Protein AF-F0NXT8-F1 (afdb_monomer_lite)

Sequence (134 aa):
MDRMMRSAIDNLRNELLEIQDFVETTPSDDINEVVNRGNDLVAYLARTSKILADAKLMKDEKTNSTFIEEIKRISQLSPTIANKYIDSLCKDENYIVNWAERLNRTCTHQLDWCRSVLSKAKEEMRNLNLPNVK

Secondary structure (DSSP, 8-state):
--HHHHHHHHHHHHHHHHHHHHHHSPPPS-HHHHHHHHHHHHHHHHHHHHHHHHHHHHHHHHHHHHHHHTHHHHTTS-HHHHHHHHHHHTHHHHHHHHHHHHHHHHHHHHHHHHHHHHHHHHHHHHHHTS----

Structure (mmCIF, N/CA/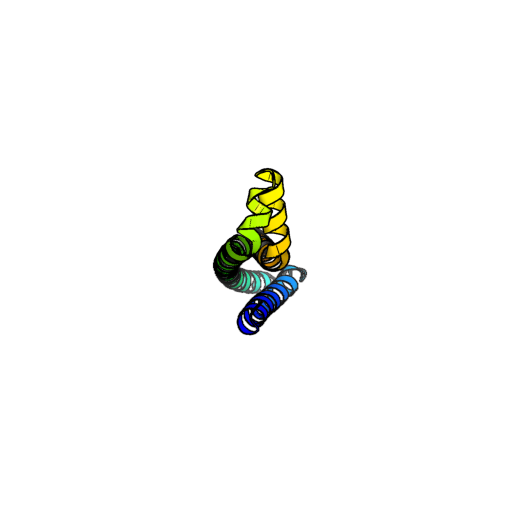C/O backbone):
data_AF-F0NXT8-F1
#
_entry.id   AF-F0NXT8-F1
#
loop_
_atom_site.group_PDB
_atom_site.id
_atom_site.type_symbol
_atom_site.label_atom_id
_atom_site.label_alt_id
_atom_site.label_comp_id
_atom_site.label_asym_id
_atom_site.label_entity_id
_atom_site.label_seq_id
_atom_site.pdbx_PDB_ins_code
_atom_site.Cartn_x
_atom_site.Cartn_y
_atom_site.Cartn_z
_atom_site.occupancy
_atom_site.B_iso_or_equiv
_atom_site.auth_seq_id
_atom_site.auth_comp_id
_atom_site.auth_asym_id
_atom_site.auth_atom_id
_atom_site.pdbx_PDB_model_num
ATOM 1 N N . MET A 1 1 ? -21.111 -2.194 10.968 1.00 54.94 1 MET A N 1
ATOM 2 C CA . MET A 1 1 ? -20.240 -1.655 9.900 1.00 54.94 1 MET A CA 1
ATOM 3 C C . MET A 1 1 ? -21.144 -1.322 8.734 1.00 54.94 1 MET A C 1
ATOM 5 O O . MET A 1 1 ? -21.777 -2.235 8.212 1.00 54.94 1 MET A O 1
ATOM 9 N N . ASP A 1 2 ? -21.297 -0.033 8.446 1.00 71.12 2 ASP A N 1
ATOM 10 C CA . ASP A 1 2 ? -22.206 0.473 7.419 1.00 71.12 2 ASP A CA 1
ATOM 11 C C . ASP A 1 2 ? -21.878 -0.120 6.033 1.00 71.12 2 ASP A C 1
ATOM 13 O O . ASP A 1 2 ? -20.715 -0.399 5.722 1.00 71.12 2 ASP A O 1
ATOM 17 N N . ARG A 1 3 ? -22.904 -0.353 5.208 1.00 69.56 3 ARG A N 1
ATOM 18 C CA . ARG A 1 3 ? -22.783 -0.995 3.885 1.00 69.56 3 ARG A CA 1
ATOM 19 C C . ARG A 1 3 ? -21.863 -0.194 2.957 1.00 69.56 3 ARG A C 1
ATOM 21 O O . ARG A 1 3 ? -21.156 -0.785 2.144 1.00 69.56 3 ARG A O 1
ATOM 28 N N . MET A 1 4 ? -21.841 1.128 3.122 1.00 69.12 4 MET A N 1
ATOM 29 C CA . MET A 1 4 ? -21.006 2.050 2.353 1.00 69.12 4 MET A CA 1
ATOM 30 C C . MET A 1 4 ? -19.509 1.893 2.673 1.00 69.12 4 MET A C 1
ATOM 32 O O . MET A 1 4 ? -18.689 1.825 1.762 1.00 69.12 4 MET A O 1
ATOM 36 N N . MET A 1 5 ? -19.155 1.734 3.953 1.00 67.69 5 MET A N 1
ATOM 37 C CA . MET A 1 5 ? -17.761 1.584 4.398 1.00 67.69 5 MET A CA 1
ATOM 38 C C . MET A 1 5 ? -17.141 0.256 3.944 1.00 67.69 5 MET A C 1
ATOM 40 O O . MET A 1 5 ? -15.992 0.228 3.508 1.00 67.69 5 MET A O 1
ATOM 44 N N . ARG A 1 6 ? -17.917 -0.840 3.973 1.00 76.06 6 ARG A N 1
ATOM 45 C CA . ARG A 1 6 ? -17.472 -2.138 3.427 1.00 76.06 6 ARG A CA 1
ATOM 46 C C . ARG A 1 6 ? -17.142 -2.037 1.941 1.00 76.06 6 ARG A C 1
ATOM 48 O O . ARG A 1 6 ? -16.074 -2.468 1.529 1.00 76.06 6 ARG A O 1
ATOM 55 N N . SER A 1 7 ? -18.012 -1.383 1.170 1.00 83.94 7 SER A N 1
ATOM 56 C CA . SER A 1 7 ? -17.787 -1.182 -0.263 1.00 83.94 7 SER A CA 1
ATOM 57 C C . SER A 1 7 ? -16.514 -0.381 -0.555 1.00 83.94 7 SER A C 1
ATOM 59 O O . SER A 1 7 ? -15.853 -0.654 -1.551 1.00 83.94 7 SER A O 1
ATOM 61 N N . ALA A 1 8 ? -16.157 0.593 0.288 1.00 89.44 8 ALA A N 1
ATOM 62 C CA . ALA A 1 8 ? -14.936 1.376 0.112 1.00 89.44 8 ALA A CA 1
ATOM 63 C C . ALA A 1 8 ? -13.667 0.545 0.371 1.00 89.44 8 ALA A C 1
ATOM 65 O O . ALA A 1 8 ? -12.737 0.598 -0.431 1.00 89.44 8 ALA A O 1
ATOM 66 N N . ILE A 1 9 ? -13.644 -0.260 1.442 1.00 91.00 9 ILE A N 1
ATOM 67 C CA . ILE A 1 9 ? -12.522 -1.171 1.739 1.00 91.00 9 ILE A CA 1
ATOM 68 C C . ILE A 1 9 ? -12.327 -2.174 0.601 1.00 91.00 9 ILE A C 1
ATOM 70 O O . ILE A 1 9 ? -11.196 -2.393 0.168 1.00 91.00 9 ILE A O 1
ATOM 74 N N . ASP A 1 10 ? -13.417 -2.752 0.097 1.00 93.62 10 ASP A N 1
ATOM 75 C CA . ASP A 1 10 ? -13.363 -3.730 -0.989 1.00 93.62 10 ASP A CA 1
ATOM 76 C C . ASP A 1 10 ? -12.824 -3.108 -2.289 1.00 93.62 10 ASP A C 1
ATOM 78 O O . ASP A 1 10 ? -12.020 -3.731 -2.981 1.00 93.62 10 ASP A O 1
ATOM 82 N N . ASN A 1 11 ? -13.176 -1.853 -2.588 1.00 95.00 11 ASN A N 1
ATOM 83 C CA . ASN A 1 11 ? -12.617 -1.135 -3.736 1.00 95.00 11 ASN A CA 1
ATOM 84 C C . ASN A 1 11 ? -11.102 -0.933 -3.600 1.00 95.00 11 ASN A C 1
ATOM 86 O O . ASN A 1 11 ? -10.359 -1.290 -4.510 1.00 95.00 11 ASN A O 1
ATOM 90 N N . LEU A 1 12 ? -10.631 -0.435 -2.448 1.00 97.06 12 LEU A N 1
ATOM 91 C CA . LEU A 1 12 ? -9.191 -0.268 -2.206 1.00 97.06 12 LEU A CA 1
ATOM 92 C C . LEU A 1 12 ? -8.450 -1.605 -2.287 1.00 97.06 12 LEU A C 1
ATOM 94 O O . LEU A 1 12 ? -7.336 -1.671 -2.799 1.00 97.06 12 LEU A O 1
ATOM 98 N N . ARG A 1 13 ? -9.075 -2.681 -1.801 1.00 97.19 13 ARG A N 1
ATOM 99 C CA . ARG A 1 13 ? -8.524 -4.032 -1.878 1.00 97.19 13 ARG A CA 1
ATOM 100 C C . ARG A 1 13 ? -8.344 -4.498 -3.321 1.00 97.19 13 ARG A C 1
ATOM 102 O O . ARG A 1 13 ? -7.299 -5.062 -3.627 1.00 97.19 13 ARG A O 1
ATOM 109 N N . ASN A 1 14 ? -9.336 -4.282 -4.180 1.00 97.56 14 ASN A N 1
ATOM 110 C CA . ASN A 1 14 ? -9.263 -4.682 -5.586 1.00 97.56 14 ASN A CA 1
ATOM 111 C C . ASN A 1 14 ? -8.148 -3.935 -6.319 1.00 97.56 14 ASN A C 1
ATOM 113 O O . ASN A 1 14 ? -7.362 -4.550 -7.027 1.00 97.56 14 ASN A O 1
ATOM 117 N N . GLU A 1 15 ? -8.003 -2.636 -6.068 1.00 97.88 15 GLU A N 1
ATOM 118 C CA . GLU A 1 15 ? -6.904 -1.869 -6.657 1.00 97.88 15 GLU A CA 1
ATOM 119 C C . GLU A 1 15 ? -5.531 -2.328 -6.148 1.00 97.88 15 GLU A C 1
ATOM 121 O O . GLU A 1 15 ? -4.579 -2.416 -6.916 1.00 97.88 15 GLU A O 1
ATOM 126 N N . LEU A 1 16 ? -5.405 -2.661 -4.858 1.00 98.56 16 LEU A N 1
ATOM 127 C CA . LEU A 1 16 ? -4.160 -3.227 -4.328 1.00 98.56 16 LEU A CA 1
ATOM 128 C C . LEU A 1 16 ? -3.849 -4.605 -4.926 1.00 98.56 16 LEU A C 1
ATOM 130 O O . LEU A 1 16 ? -2.675 -4.898 -5.133 1.00 98.56 16 LEU A O 1
ATOM 134 N N . LEU A 1 17 ? -4.863 -5.425 -5.227 1.00 98.50 17 LEU A N 1
ATOM 135 C CA . LEU A 1 17 ? -4.688 -6.699 -5.934 1.00 98.50 17 LEU A CA 1
ATOM 136 C C . LEU A 1 17 ? -4.134 -6.488 -7.344 1.00 98.50 17 LEU A C 1
ATOM 138 O O . LEU A 1 17 ? -3.142 -7.113 -7.693 1.00 98.50 17 LEU A O 1
ATOM 142 N N . GLU A 1 18 ? -4.698 -5.558 -8.115 1.00 98.31 18 GLU A N 1
ATOM 143 C CA . GLU A 1 18 ? -4.199 -5.247 -9.464 1.00 98.31 18 GLU A CA 1
ATOM 144 C C . GLU A 1 18 ? -2.720 -4.826 -9.441 1.00 98.31 18 GLU A C 1
ATOM 146 O O . GLU A 1 18 ? -1.914 -5.263 -10.264 1.00 98.31 18 GLU A O 1
ATOM 151 N N . ILE A 1 19 ? -2.339 -4.007 -8.456 1.00 98.56 19 ILE A N 1
ATOM 152 C CA . ILE A 1 19 ? -0.949 -3.571 -8.280 1.00 98.56 19 ILE A CA 1
ATOM 153 C C . ILE A 1 19 ? -0.065 -4.740 -7.832 1.00 98.56 19 ILE A C 1
ATOM 155 O O . ILE A 1 19 ? 1.065 -4.855 -8.306 1.00 98.56 19 ILE A O 1
ATOM 159 N N . GLN A 1 20 ? -0.559 -5.600 -6.935 1.00 98.62 20 GLN A N 1
ATOM 160 C CA . GLN A 1 20 ? 0.139 -6.806 -6.484 1.00 98.62 20 GLN A CA 1
ATOM 161 C C . GLN A 1 20 ? 0.481 -7.711 -7.671 1.00 98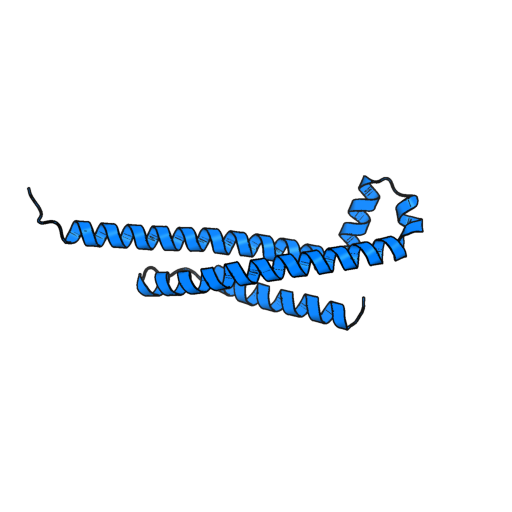.62 20 GLN A C 1
ATOM 163 O O . GLN A 1 20 ? 1.648 -8.056 -7.850 1.00 98.62 20 GLN A O 1
ATOM 168 N N . ASP A 1 21 ? -0.507 -8.017 -8.509 1.00 98.44 21 ASP A N 1
ATOM 169 C CA . ASP A 1 21 ? -0.343 -8.885 -9.675 1.00 98.44 21 ASP A CA 1
ATOM 170 C C . ASP A 1 21 ? 0.711 -8.318 -10.647 1.00 98.44 21 ASP A C 1
ATOM 172 O O . ASP A 1 21 ? 1.586 -9.033 -11.150 1.00 98.44 21 ASP A O 1
ATOM 176 N N . PHE A 1 22 ? 0.706 -6.997 -10.855 1.00 98.19 22 PHE A N 1
ATOM 177 C CA . PHE A 1 22 ? 1.713 -6.322 -11.673 1.00 98.19 22 PHE A CA 1
ATOM 178 C C . PHE A 1 22 ? 3.134 -6.412 -11.083 1.00 98.19 22 PHE A C 1
ATOM 180 O O . PHE A 1 22 ? 4.101 -6.692 -11.809 1.00 98.19 22 PHE A O 1
ATOM 187 N N . VAL A 1 23 ? 3.302 -6.162 -9.777 1.00 97.69 23 VAL A N 1
ATOM 188 C CA . VAL A 1 23 ? 4.637 -6.182 -9.151 1.00 97.69 23 VAL A CA 1
ATOM 189 C C . VAL A 1 23 ? 5.188 -7.598 -8.9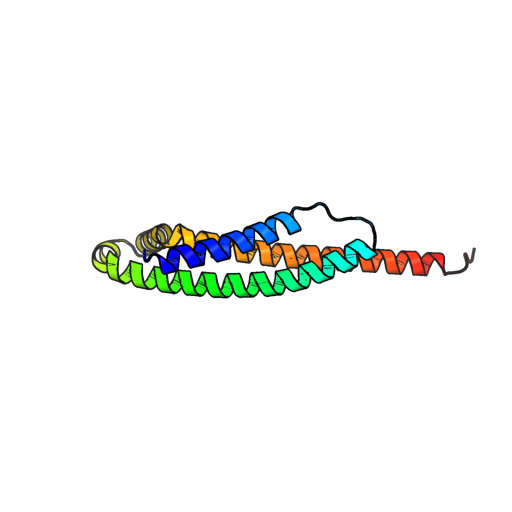82 1.00 97.69 23 VAL A C 1
ATOM 191 O O . VAL A 1 23 ? 6.407 -7.748 -8.904 1.00 97.69 23 VAL A O 1
ATOM 194 N N . GLU A 1 24 ? 4.330 -8.620 -8.960 1.00 97.50 24 GLU A N 1
ATOM 195 C CA . GLU A 1 24 ? 4.720 -10.038 -8.935 1.00 97.50 24 GLU A CA 1
ATOM 196 C C . GLU A 1 24 ? 5.060 -10.604 -10.318 1.00 97.50 24 GLU A C 1
ATOM 198 O O . GLU A 1 24 ? 5.692 -11.658 -10.423 1.00 97.50 24 GLU A O 1
ATOM 203 N N . THR A 1 25 ? 4.709 -9.892 -11.390 1.00 96.19 25 THR A N 1
ATOM 204 C CA . THR A 1 25 ? 5.119 -10.272 -12.743 1.00 96.19 25 THR A CA 1
ATOM 205 C C . THR A 1 25 ? 6.641 -10.173 -12.886 1.00 96.19 25 THR A C 1
ATOM 207 O O . THR A 1 25 ? 7.254 -9.169 -12.513 1.00 96.19 25 THR A O 1
ATOM 210 N N . THR A 1 26 ? 7.258 -11.219 -13.450 1.00 94.44 26 THR A N 1
ATOM 211 C CA . THR A 1 26 ? 8.711 -11.264 -13.676 1.00 94.44 26 THR A CA 1
ATOM 212 C C . THR A 1 26 ? 9.125 -10.160 -14.658 1.00 94.44 26 THR A C 1
ATOM 214 O O . THR A 1 26 ? 8.564 -10.103 -15.753 1.00 94.44 26 THR A O 1
ATOM 217 N N . PRO A 1 27 ? 10.081 -9.282 -14.304 1.00 89.12 27 PRO A N 1
ATOM 218 C CA . PRO A 1 27 ? 10.530 -8.222 -15.200 1.00 89.12 27 PRO A CA 1
ATOM 219 C C . PRO A 1 27 ? 11.259 -8.757 -16.439 1.00 89.12 27 PRO A C 1
ATOM 221 O O . PRO A 1 27 ? 12.020 -9.719 -16.348 1.00 89.12 27 PRO A O 1
ATOM 224 N N . SER A 1 28 ? 11.058 -8.082 -17.569 1.00 89.69 28 SER A N 1
ATOM 225 C CA . SER A 1 28 ? 11.765 -8.329 -18.828 1.00 89.69 28 SER A CA 1
ATOM 226 C C . SER A 1 28 ? 13.201 -7.797 -18.808 1.00 89.69 28 SER A C 1
ATOM 228 O O . SER A 1 28 ? 13.532 -6.904 -18.022 1.00 89.69 28 SER A O 1
ATOM 230 N N . ASP A 1 29 ? 14.045 -8.337 -19.685 1.00 83.31 29 ASP A N 1
ATOM 231 C CA . ASP A 1 29 ? 15.395 -7.852 -19.972 1.00 83.31 29 ASP A CA 1
ATOM 232 C C . ASP A 1 29 ? 15.460 -6.910 -21.192 1.00 83.31 29 ASP A C 1
ATOM 234 O O . ASP A 1 29 ? 16.498 -6.280 -21.417 1.00 83.31 29 ASP A O 1
ATOM 238 N N . ASP A 1 30 ? 14.357 -6.734 -21.933 1.00 94.12 30 ASP A N 1
ATOM 239 C CA . ASP A 1 30 ? 14.256 -5.726 -22.992 1.00 94.12 30 ASP A CA 1
ATOM 240 C C . ASP A 1 30 ? 14.191 -4.307 -22.404 1.00 94.12 30 ASP A C 1
ATOM 242 O O . ASP A 1 30 ? 13.348 -3.974 -21.567 1.00 94.12 30 ASP A O 1
ATOM 246 N N . ILE A 1 31 ? 15.077 -3.429 -22.878 1.00 94.81 31 ILE A N 1
ATOM 247 C CA . ILE A 1 31 ? 15.218 -2.058 -22.369 1.00 94.81 31 ILE A CA 1
ATOM 248 C C . ILE A 1 31 ? 13.925 -1.246 -22.534 1.00 94.81 31 ILE A C 1
ATOM 250 O O . ILE A 1 31 ? 13.590 -0.459 -21.648 1.00 94.81 31 ILE A O 1
ATOM 254 N N . ASN A 1 32 ? 13.192 -1.408 -23.639 1.00 94.94 32 ASN A N 1
ATOM 255 C CA . ASN A 1 32 ? 11.951 -0.667 -23.867 1.00 94.94 32 ASN A CA 1
ATOM 256 C C . ASN A 1 32 ? 10.854 -1.141 -22.910 1.00 94.94 32 ASN A C 1
ATOM 258 O O . ASN A 1 32 ? 10.109 -0.322 -22.370 1.00 94.94 32 ASN A O 1
ATOM 262 N N . GLU A 1 33 ? 10.787 -2.445 -22.645 1.00 95.88 33 GLU A N 1
ATOM 263 C CA . GLU A 1 33 ? 9.863 -3.002 -21.655 1.00 95.88 33 GLU A CA 1
ATOM 264 C C . GLU A 1 33 ? 10.212 -2.546 -20.232 1.00 95.88 33 GLU A C 1
ATOM 266 O O . GLU A 1 33 ? 9.312 -2.220 -19.457 1.00 95.88 33 GLU A O 1
ATOM 271 N N . VAL A 1 34 ? 11.501 -2.408 -19.901 1.00 97.12 34 VAL A N 1
ATOM 272 C CA . VAL A 1 34 ? 11.954 -1.829 -18.623 1.00 97.12 34 VAL A CA 1
ATOM 273 C C . VAL A 1 34 ? 11.549 -0.356 -18.493 1.00 97.12 34 VAL A C 1
ATOM 275 O O . VAL A 1 34 ? 11.130 0.067 -17.412 1.00 97.12 34 VAL A O 1
ATOM 278 N N . VAL A 1 35 ? 11.626 0.435 -19.571 1.00 97.19 35 VAL A N 1
ATOM 279 C CA . VAL A 1 35 ? 11.136 1.828 -19.572 1.00 97.19 35 VAL A CA 1
ATOM 280 C C . VAL A 1 35 ? 9.630 1.872 -19.317 1.00 97.19 35 VAL A C 1
ATOM 282 O O . VAL A 1 35 ? 9.186 2.622 -18.446 1.00 97.19 35 VAL A O 1
ATOM 285 N N . ASN A 1 36 ? 8.851 1.054 -20.029 1.00 97.25 36 ASN A N 1
ATOM 286 C CA . ASN A 1 36 ? 7.398 0.992 -19.854 1.00 97.25 36 ASN A CA 1
ATOM 287 C C . ASN A 1 36 ? 7.029 0.577 -18.427 1.00 97.25 36 ASN A C 1
ATOM 289 O O . ASN A 1 36 ? 6.277 1.285 -17.760 1.00 97.25 36 ASN A O 1
ATOM 293 N N . ARG A 1 37 ? 7.667 -0.480 -17.906 1.00 97.69 37 ARG A N 1
ATOM 294 C CA . ARG A 1 37 ? 7.494 -0.915 -16.517 1.00 97.69 37 ARG A CA 1
ATOM 295 C C . ARG A 1 37 ? 7.826 0.203 -15.528 1.00 97.69 37 ARG A C 1
ATOM 297 O O . ARG A 1 37 ? 7.114 0.380 -14.545 1.00 97.69 37 ARG A O 1
ATOM 304 N N . GLY A 1 38 ? 8.889 0.969 -15.777 1.00 97.75 38 GLY A N 1
ATOM 305 C CA . GLY A 1 38 ? 9.251 2.132 -14.968 1.00 97.75 38 GLY A CA 1
ATOM 306 C C . GLY A 1 38 ? 8.156 3.203 -14.935 1.00 97.75 38 GLY A C 1
ATOM 307 O O . GLY A 1 38 ? 7.866 3.740 -13.866 1.00 97.75 38 GLY A O 1
ATOM 308 N N . ASN A 1 39 ? 7.514 3.485 -16.072 1.00 97.94 39 ASN A N 1
ATOM 309 C CA . ASN A 1 39 ? 6.402 4.438 -16.153 1.00 97.94 39 ASN A CA 1
ATOM 310 C C . ASN A 1 39 ? 5.183 3.957 -15.352 1.00 97.94 39 ASN A C 1
ATOM 312 O O . ASN A 1 39 ? 4.619 4.729 -14.571 1.00 97.94 39 ASN A O 1
ATOM 316 N N . ASP A 1 40 ? 4.831 2.677 -15.480 1.00 98.25 40 ASP A N 1
ATOM 317 C CA . ASP A 1 40 ? 3.731 2.068 -14.725 1.00 98.25 40 ASP A CA 1
ATOM 318 C C . ASP A 1 40 ? 4.014 2.092 -13.216 1.00 98.25 40 ASP A C 1
ATOM 320 O O . ASP A 1 40 ? 3.166 2.491 -12.417 1.00 98.25 40 ASP A O 1
ATOM 324 N N . LEU A 1 41 ? 5.247 1.767 -12.807 1.00 98.50 41 LEU A N 1
ATOM 325 C CA . LEU A 1 41 ? 5.682 1.828 -11.409 1.00 98.50 41 LEU A CA 1
ATOM 326 C C . LEU A 1 41 ? 5.573 3.239 -10.818 1.00 98.50 41 LEU A C 1
ATOM 328 O O . LEU A 1 41 ? 5.212 3.375 -9.651 1.00 98.50 41 LEU A O 1
ATOM 332 N N . VAL A 1 42 ? 5.850 4.294 -11.593 1.00 98.25 42 VAL A N 1
ATOM 333 C CA . VAL A 1 42 ? 5.661 5.685 -11.140 1.00 98.25 42 VAL A CA 1
ATOM 334 C C . VAL A 1 42 ? 4.179 5.982 -10.893 1.00 98.25 42 VAL A C 1
ATOM 336 O O . VAL A 1 42 ?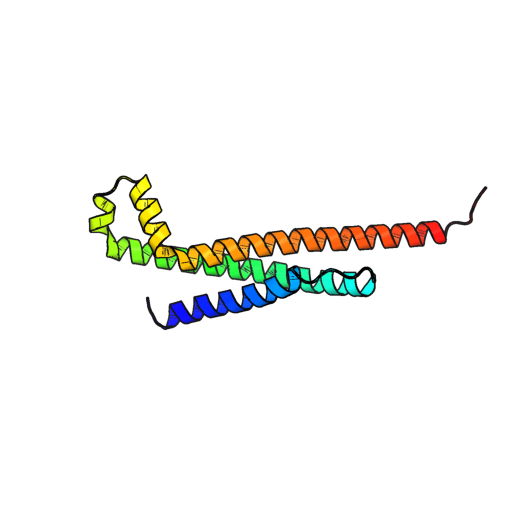 3.839 6.577 -9.865 1.00 98.25 42 VAL A O 1
ATOM 339 N N . ALA A 1 43 ? 3.292 5.539 -11.787 1.00 98.38 43 ALA A N 1
ATOM 340 C CA . ALA A 1 43 ? 1.850 5.694 -11.608 1.00 98.38 43 ALA A CA 1
ATOM 341 C C . ALA A 1 43 ? 1.350 4.920 -10.375 1.00 98.38 43 ALA A C 1
ATOM 343 O O . ALA A 1 43 ? 0.642 5.478 -9.530 1.00 98.38 43 ALA A O 1
ATOM 344 N N . TYR A 1 44 ? 1.781 3.668 -10.207 1.00 98.56 44 TYR A N 1
ATOM 345 C CA . TYR A 1 44 ? 1.423 2.853 -9.048 1.00 98.56 44 TYR A CA 1
ATOM 346 C C . TYR A 1 44 ? 2.016 3.371 -7.739 1.00 98.56 44 TYR A C 1
ATOM 348 O O . TYR A 1 44 ? 1.363 3.285 -6.698 1.00 98.56 44 TYR A O 1
ATOM 356 N N . LEU A 1 45 ? 3.195 3.991 -7.756 1.00 98.31 45 LEU A N 1
ATOM 357 C CA . LEU A 1 45 ? 3.757 4.641 -6.574 1.00 98.31 45 LEU A CA 1
ATOM 358 C C . LEU A 1 45 ? 2.866 5.797 -6.098 1.00 98.31 45 LEU A C 1
ATOM 360 O O . LEU A 1 45 ? 2.551 5.903 -4.908 1.00 98.31 45 LEU A O 1
ATOM 364 N N . ALA A 1 46 ? 2.397 6.636 -7.025 1.00 98.31 46 ALA A N 1
ATOM 365 C CA . ALA A 1 46 ? 1.444 7.694 -6.706 1.00 98.31 46 ALA A CA 1
ATOM 366 C C . ALA A 1 46 ? 0.110 7.112 -6.208 1.00 98.31 46 ALA A C 1
ATOM 368 O O . ALA A 1 46 ? -0.436 7.576 -5.201 1.00 98.31 46 ALA A O 1
ATOM 369 N N . ARG A 1 47 ? -0.393 6.055 -6.861 1.00 98.19 47 ARG A N 1
ATOM 370 C CA . ARG A 1 47 ? -1.673 5.440 -6.493 1.00 98.19 47 ARG A CA 1
ATOM 371 C C . ARG A 1 47 ? -1.637 4.784 -5.116 1.00 98.19 47 ARG A C 1
ATOM 373 O O . ARG A 1 47 ? -2.493 5.084 -4.288 1.00 98.19 47 ARG A O 1
ATOM 380 N N . THR A 1 48 ? -0.625 3.967 -4.833 1.00 98.44 48 THR A N 1
ATOM 381 C CA . THR A 1 48 ? -0.434 3.328 -3.518 1.00 98.44 48 THR A CA 1
ATOM 382 C C . THR A 1 48 ? -0.264 4.354 -2.399 1.00 98.44 48 THR A C 1
ATOM 384 O O . THR A 1 48 ? -0.767 4.137 -1.300 1.00 98.44 48 THR A O 1
ATOM 387 N N . SER A 1 49 ? 0.359 5.507 -2.677 1.00 98.38 49 SER A N 1
ATOM 388 C CA . SER A 1 49 ? 0.467 6.609 -1.708 1.00 98.38 49 SER A CA 1
ATOM 389 C C . SER A 1 49 ? -0.904 7.189 -1.342 1.00 98.38 49 SER A C 1
ATOM 391 O O . SER A 1 49 ? -1.179 7.429 -0.166 1.00 98.38 49 SER A O 1
ATOM 393 N N . LYS A 1 50 ? -1.791 7.376 -2.332 1.00 98.25 50 LYS A N 1
ATOM 394 C CA . LYS A 1 50 ? -3.171 7.813 -2.079 1.00 98.25 50 LYS A CA 1
ATOM 395 C C . LYS A 1 50 ? -3.974 6.746 -1.336 1.00 98.25 50 LYS A C 1
ATOM 397 O O . LYS A 1 50 ? -4.598 7.072 -0.333 1.00 98.25 50 LYS A O 1
ATOM 402 N N . ILE A 1 51 ? -3.908 5.485 -1.768 1.00 98.19 51 ILE A N 1
ATOM 403 C CA . ILE A 1 51 ? -4.598 4.380 -1.081 1.00 98.19 51 ILE A CA 1
ATOM 404 C C . ILE A 1 51 ? -4.155 4.301 0.386 1.00 98.19 51 ILE A C 1
ATOM 406 O O . ILE A 1 51 ? -4.994 4.160 1.269 1.00 98.19 51 ILE A O 1
ATOM 410 N N . LEU A 1 52 ? -2.857 4.452 0.669 1.00 98.44 52 LEU A N 1
ATOM 411 C CA . LEU A 1 52 ? -2.340 4.458 2.037 1.00 98.44 52 LEU A CA 1
ATOM 412 C C . LEU A 1 52 ? -2.913 5.613 2.872 1.00 98.44 52 LEU A C 1
ATOM 414 O O . LEU A 1 52 ? -3.239 5.411 4.041 1.00 98.44 52 LEU A O 1
ATOM 418 N N . ALA A 1 53 ? -3.032 6.812 2.297 1.00 98.31 53 ALA A N 1
ATOM 419 C CA . ALA A 1 53 ? -3.636 7.954 2.979 1.00 98.31 53 ALA A CA 1
ATOM 420 C C . ALA A 1 53 ? -5.122 7.706 3.293 1.00 98.31 53 ALA A C 1
ATOM 422 O O . ALA A 1 53 ? -5.554 7.940 4.420 1.00 98.31 53 ALA A O 1
ATOM 423 N N . ASP A 1 54 ? -5.872 7.163 2.333 1.00 97.31 54 ASP A N 1
ATOM 424 C CA . ASP A 1 54 ? -7.292 6.843 2.510 1.00 97.31 54 ASP A CA 1
ATOM 425 C C . ASP A 1 54 ? -7.507 5.749 3.544 1.00 97.31 54 ASP A C 1
ATOM 427 O O . ASP A 1 54 ? -8.329 5.891 4.444 1.00 97.31 54 ASP A O 1
ATOM 431 N N . ALA A 1 55 ? -6.726 4.674 3.462 1.00 97.00 55 ALA A N 1
ATOM 432 C CA . ALA A 1 55 ? -6.815 3.562 4.394 1.00 97.00 55 ALA A CA 1
ATOM 433 C C . ALA A 1 55 ? -6.501 4.004 5.831 1.00 97.00 55 ALA A C 1
ATOM 435 O O . ALA A 1 55 ? -7.140 3.532 6.770 1.00 97.00 55 ALA A O 1
ATOM 436 N N . LYS A 1 56 ? -5.555 4.938 6.013 1.00 97.44 56 LYS A N 1
ATOM 437 C CA . LYS A 1 56 ? -5.269 5.538 7.324 1.00 97.44 56 LYS A CA 1
ATOM 438 C C . LYS A 1 56 ? -6.454 6.349 7.840 1.00 97.44 56 LYS A C 1
ATOM 440 O O . LYS A 1 56 ? -6.851 6.145 8.981 1.00 97.44 56 LYS A O 1
ATOM 445 N N . LEU A 1 57 ? -7.059 7.187 6.997 1.00 96.44 57 LEU A N 1
ATOM 446 C CA . LEU A 1 57 ? -8.250 7.947 7.375 1.00 96.44 57 LEU A CA 1
ATOM 447 C C . LEU A 1 57 ? -9.404 7.016 7.786 1.00 96.44 57 LEU A C 1
ATOM 449 O O . LEU A 1 57 ? -9.973 7.179 8.861 1.00 96.44 57 LEU A O 1
ATOM 453 N N . MET A 1 58 ? -9.688 5.989 6.982 1.00 94.88 58 MET A N 1
ATOM 454 C CA . MET A 1 58 ? -10.731 5.000 7.277 1.00 94.88 58 MET A CA 1
ATOM 455 C C . MET A 1 58 ? -10.448 4.229 8.572 1.00 94.88 58 MET A C 1
ATOM 457 O O . MET A 1 58 ? -11.360 3.977 9.362 1.00 94.88 58 MET A O 1
ATOM 461 N N . LYS A 1 59 ? -9.180 3.872 8.822 1.00 95.56 59 LYS A N 1
ATOM 462 C CA . LYS A 1 59 ? -8.757 3.250 10.081 1.00 95.56 59 LYS A CA 1
ATOM 463 C C . LYS A 1 59 ? -9.024 4.174 11.266 1.00 95.56 59 LYS A C 1
ATOM 465 O O . LYS A 1 59 ? -9.526 3.700 12.284 1.00 95.56 59 LYS A O 1
ATOM 470 N N . ASP A 1 60 ? -8.692 5.455 11.161 1.00 95.69 60 ASP A N 1
ATOM 471 C CA . ASP A 1 60 ? -8.870 6.419 12.249 1.00 95.69 60 ASP A CA 1
ATOM 472 C C . ASP A 1 60 ? -10.361 6.642 12.548 1.00 95.69 60 ASP A C 1
ATOM 474 O O . ASP A 1 60 ? -10.781 6.602 13.706 1.00 95.69 60 ASP A O 1
ATOM 478 N N . GLU A 1 61 ? -11.194 6.764 11.512 1.00 94.06 61 GLU A N 1
ATOM 479 C CA . GLU A 1 61 ? -12.655 6.823 11.641 1.00 94.06 61 GLU A CA 1
ATOM 480 C C . GLU A 1 61 ? -13.213 5.564 12.317 1.00 94.06 61 GLU A C 1
ATOM 482 O O . GLU A 1 61 ? -13.995 5.644 13.276 1.00 94.06 61 GLU A O 1
ATOM 487 N N . LYS A 1 62 ? -12.763 4.381 11.877 1.00 93.88 62 LYS A N 1
ATOM 488 C CA . LYS A 1 62 ? -13.169 3.109 12.477 1.00 93.88 62 LYS A CA 1
ATOM 489 C C . LYS A 1 62 ? -12.716 3.002 13.929 1.00 93.88 62 LYS A C 1
ATOM 491 O O . LYS A 1 62 ? -13.507 2.582 14.776 1.00 93.88 62 LYS A O 1
ATOM 496 N N . THR A 1 63 ? -11.492 3.414 14.229 1.00 94.19 63 THR A N 1
ATOM 497 C CA . THR A 1 63 ? -10.918 3.422 15.578 1.00 94.19 63 THR A CA 1
ATOM 498 C C . THR A 1 63 ? -11.742 4.304 16.505 1.00 94.19 63 THR A C 1
ATOM 500 O O . THR A 1 63 ? -12.149 3.850 17.571 1.00 94.19 63 THR A O 1
ATOM 503 N N . ASN A 1 64 ? -12.078 5.519 16.068 1.00 94.12 64 ASN A N 1
ATOM 504 C CA . ASN A 1 64 ? -12.895 6.451 16.839 1.00 94.12 64 ASN A CA 1
ATOM 505 C C . ASN A 1 64 ? -14.299 5.896 17.107 1.00 94.12 64 ASN A C 1
ATOM 507 O O . ASN A 1 64 ? -14.749 5.903 18.253 1.00 94.12 64 ASN A O 1
ATOM 511 N N . SER A 1 65 ? -14.973 5.361 16.081 1.00 93.56 65 SER A N 1
ATOM 512 C CA . SER A 1 65 ? -16.299 4.746 16.256 1.00 93.56 65 SER A CA 1
ATOM 513 C C . SER A 1 65 ? -16.257 3.578 17.247 1.00 93.56 65 SER A C 1
ATOM 515 O O . SER A 1 65 ? -17.059 3.509 18.174 1.00 93.56 65 SER A O 1
ATOM 517 N N . THR A 1 66 ? -15.249 2.715 17.113 1.00 93.06 66 THR A N 1
ATOM 518 C CA . THR A 1 66 ? -15.063 1.530 17.952 1.00 93.06 66 THR A CA 1
ATOM 519 C C . THR A 1 66 ? -14.731 1.909 19.393 1.00 93.06 66 THR A C 1
ATOM 521 O O . THR A 1 66 ? -15.230 1.292 20.329 1.00 93.06 66 THR A O 1
ATOM 524 N N . PHE A 1 67 ? -13.916 2.947 19.589 1.00 92.94 67 PHE A N 1
ATOM 525 C CA . PHE A 1 67 ? -13.598 3.462 20.914 1.00 92.94 67 PHE A CA 1
ATOM 526 C C . PHE A 1 67 ? -14.855 3.949 21.639 1.00 92.94 67 PHE A C 1
ATOM 528 O O . PHE A 1 67 ? -15.043 3.624 22.808 1.00 92.94 67 PHE A O 1
ATOM 535 N N . ILE A 1 68 ? -15.726 4.690 20.945 1.00 94.12 68 ILE A N 1
ATOM 536 C CA . ILE A 1 68 ? -16.992 5.185 21.504 1.00 94.12 68 ILE A CA 1
ATOM 537 C C . ILE A 1 68 ? -17.930 4.019 21.847 1.00 94.12 68 ILE A C 1
ATOM 539 O O . ILE A 1 68 ? -18.497 3.998 22.940 1.00 94.12 68 ILE A O 1
ATOM 543 N N . GLU A 1 69 ? -18.070 3.043 20.945 1.00 94.69 69 GLU A N 1
ATOM 544 C CA . GLU A 1 69 ? -18.923 1.860 21.136 1.00 94.69 69 GLU A CA 1
ATOM 545 C C . GLU A 1 69 ? -18.464 1.001 22.331 1.00 94.69 69 GLU A C 1
ATOM 547 O O . GLU A 1 69 ? -19.283 0.574 23.147 1.00 94.69 69 GLU A O 1
ATOM 552 N N . GLU A 1 70 ? -17.153 0.808 22.492 1.00 95.31 70 GLU A N 1
ATOM 553 C CA . GLU A 1 70 ? -16.572 -0.116 23.475 1.00 95.31 70 GLU A CA 1
ATOM 554 C C . GLU A 1 70 ? -15.997 0.577 24.726 1.00 95.31 70 GLU A C 1
ATOM 556 O O . GLU A 1 70 ? -15.323 -0.062 25.541 1.00 95.31 70 GLU A O 1
ATOM 561 N N . ILE A 1 71 ? -16.267 1.873 24.936 1.00 95.12 71 ILE A N 1
ATOM 562 C CA . ILE A 1 71 ? -15.586 2.697 25.954 1.00 95.12 71 ILE A CA 1
ATOM 563 C C . ILE A 1 71 ? -15.663 2.124 27.376 1.00 95.12 71 ILE A C 1
ATOM 565 O O . ILE A 1 71 ? -14.696 2.192 28.135 1.00 95.12 71 ILE A O 1
ATOM 569 N N . LYS A 1 72 ? -16.795 1.504 27.738 1.00 95.12 72 LYS A N 1
ATOM 570 C CA . LYS A 1 72 ? -16.994 0.869 29.053 1.00 95.12 72 LYS A CA 1
ATOM 571 C C . LYS A 1 72 ? -16.107 -0.355 29.254 1.00 95.12 72 LYS A C 1
ATOM 573 O O . LYS A 1 72 ? -15.696 -0.631 30.374 1.00 95.12 72 LYS A O 1
ATOM 578 N N . ARG A 1 73 ? -15.861 -1.114 28.186 1.00 93.75 73 ARG A N 1
ATOM 579 C CA . ARG A 1 73 ? -15.005 -2.298 28.219 1.00 93.75 73 ARG A CA 1
ATOM 580 C C . ARG A 1 73 ? -13.543 -1.883 28.196 1.00 93.75 73 ARG A C 1
ATOM 582 O O . ARG A 1 73 ? -12.758 -2.383 28.990 1.00 93.75 73 ARG A O 1
ATOM 589 N N . ILE A 1 74 ? -13.202 -0.928 27.333 1.00 93.81 74 ILE A N 1
ATOM 590 C CA . ILE A 1 74 ? -11.855 -0.366 27.204 1.00 93.81 74 ILE A CA 1
ATOM 591 C C . ILE A 1 74 ? -11.365 0.218 28.534 1.00 93.81 74 ILE A C 1
ATOM 593 O O . ILE A 1 74 ? -10.229 -0.044 28.919 1.00 93.81 74 ILE A O 1
ATOM 597 N N . SER A 1 75 ? -12.217 0.938 29.272 1.00 94.06 75 SER A N 1
ATOM 598 C CA . SER A 1 75 ? -11.842 1.559 30.552 1.00 94.06 75 SER A CA 1
ATOM 599 C C . SER A 1 75 ? -11.510 0.566 31.674 1.00 94.06 75 SER A C 1
ATOM 601 O O . SER A 1 75 ? -10.912 0.959 32.672 1.00 94.06 75 SER A O 1
ATOM 603 N N . GLN A 1 76 ? -11.868 -0.713 31.516 1.00 95.62 76 GLN A N 1
ATOM 604 C CA . GLN A 1 76 ? -11.552 -1.789 32.463 1.00 95.62 76 GLN A CA 1
ATOM 605 C C . GLN A 1 76 ? -10.265 -2.548 32.103 1.00 95.62 76 GLN A C 1
ATOM 607 O O . GLN A 1 76 ? -9.799 -3.379 32.882 1.00 95.62 76 GLN A O 1
ATOM 612 N N . LEU A 1 77 ? -9.700 -2.304 30.919 1.00 95.19 77 LEU A N 1
ATOM 613 C CA . LEU A 1 77 ? -8.502 -2.979 30.431 1.00 95.19 77 LEU A CA 1
ATOM 614 C C . LEU A 1 77 ? -7.249 -2.162 30.757 1.00 95.19 77 LEU A C 1
ATOM 616 O O . LEU A 1 77 ? -7.285 -0.938 30.862 1.00 95.19 77 LEU A O 1
ATOM 620 N N . SER A 1 78 ? -6.099 -2.835 30.857 1.00 96.88 78 SER A N 1
ATOM 621 C CA . SER A 1 78 ? -4.822 -2.118 30.867 1.00 96.88 78 SER A CA 1
ATOM 622 C C . SER A 1 78 ? -4.606 -1.417 29.516 1.00 96.88 78 SER A C 1
ATOM 624 O O . SER A 1 78 ? -5.042 -1.949 28.489 1.00 96.88 78 SER A O 1
ATOM 626 N N . PRO A 1 79 ? -3.887 -0.279 29.462 1.00 93.81 79 PRO A N 1
ATOM 627 C CA . PRO A 1 79 ? -3.686 0.468 28.216 1.00 93.81 79 PRO A CA 1
ATOM 628 C C . PRO A 1 79 ? -3.144 -0.389 27.061 1.00 93.81 79 PRO A C 1
ATOM 630 O O . PRO A 1 79 ? -3.589 -0.279 25.922 1.00 93.81 79 PRO A O 1
ATOM 633 N N . THR A 1 80 ? -2.225 -1.313 27.354 1.00 96.25 80 THR A N 1
ATOM 634 C CA . THR A 1 80 ? -1.665 -2.223 26.347 1.00 96.25 80 THR A CA 1
ATOM 635 C C . THR A 1 80 ? -2.700 -3.206 25.797 1.00 96.25 80 THR A C 1
ATOM 637 O O . THR A 1 80 ? -2.698 -3.482 24.598 1.00 96.25 80 THR A O 1
ATOM 640 N N . ILE A 1 81 ? -3.575 -3.752 26.649 1.00 96.50 81 ILE A N 1
ATOM 641 C CA . ILE A 1 81 ? -4.629 -4.680 26.213 1.00 96.50 81 ILE A CA 1
ATOM 642 C C . ILE A 1 81 ? -5.728 -3.912 25.473 1.00 96.50 81 ILE A C 1
ATOM 644 O O . ILE A 1 81 ? -6.205 -4.397 24.451 1.00 96.50 81 ILE A O 1
ATOM 648 N N . ALA A 1 82 ? -6.075 -2.707 25.930 1.00 94.69 82 ALA A N 1
ATOM 649 C CA . ALA A 1 82 ? -7.019 -1.820 25.259 1.00 94.69 82 ALA A CA 1
ATOM 650 C C . ALA A 1 82 ? -6.594 -1.511 23.815 1.00 94.69 82 ALA A C 1
ATOM 652 O O . ALA A 1 82 ? -7.384 -1.712 22.896 1.00 94.69 82 ALA A O 1
ATOM 653 N N . ASN A 1 83 ? -5.334 -1.118 23.594 1.00 91.81 83 ASN A N 1
ATOM 654 C CA . ASN A 1 83 ? -4.826 -0.844 22.245 1.00 91.81 83 ASN A CA 1
ATOM 655 C C . ASN A 1 83 ? -4.895 -2.085 21.345 1.00 91.81 83 ASN A C 1
ATOM 657 O O . ASN A 1 83 ? -5.439 -2.016 20.248 1.00 91.81 83 ASN A O 1
ATOM 661 N N . LYS A 1 84 ? -4.443 -3.249 21.836 1.00 95.31 84 LYS A N 1
ATOM 662 C CA . LYS A 1 84 ? -4.545 -4.514 21.085 1.00 95.31 84 LYS A CA 1
ATOM 663 C C . LYS A 1 84 ? -5.993 -4.893 20.771 1.00 95.31 84 LYS A C 1
ATOM 665 O O . LYS A 1 84 ? -6.267 -5.446 19.710 1.00 95.31 84 LYS A O 1
ATOM 670 N N . TYR A 1 85 ? -6.911 -4.620 21.695 1.00 95.19 85 TYR A N 1
ATOM 671 C CA . TYR A 1 85 ? -8.331 -4.882 21.507 1.00 95.19 85 TYR A CA 1
ATOM 672 C C . TYR A 1 85 ? -8.910 -4.005 20.392 1.00 95.19 85 TYR A C 1
ATOM 674 O O . TYR A 1 85 ? -9.511 -4.537 19.462 1.00 95.19 85 TYR A O 1
ATOM 682 N N . ILE A 1 86 ? -8.649 -2.698 20.419 1.00 94.06 86 ILE A N 1
ATOM 683 C CA . ILE A 1 86 ? -9.071 -1.764 19.366 1.00 94.06 86 ILE A CA 1
ATOM 684 C C . ILE A 1 86 ? -8.463 -2.154 18.012 1.00 94.06 86 ILE A C 1
ATOM 686 O O . ILE A 1 86 ? -9.189 -2.252 17.023 1.00 94.06 86 ILE A O 1
ATOM 690 N N . ASP A 1 87 ? -7.164 -2.462 17.969 1.00 92.88 87 ASP A N 1
ATOM 691 C CA . ASP A 1 87 ? -6.490 -2.909 16.746 1.00 92.88 87 ASP A CA 1
ATOM 692 C C . ASP A 1 87 ? -7.126 -4.181 16.167 1.00 92.88 87 ASP A C 1
ATOM 694 O O . ASP A 1 87 ? -7.274 -4.303 14.949 1.00 92.88 87 ASP A O 1
ATOM 698 N N . SER A 1 88 ? -7.544 -5.116 17.029 1.00 94.75 88 SER A N 1
ATOM 699 C CA . SER A 1 88 ? -8.228 -6.344 16.607 1.00 94.75 88 SER A CA 1
ATOM 700 C C . SER A 1 88 ? -9.609 -6.082 15.997 1.00 94.75 88 SER A C 1
ATOM 702 O O . SER A 1 88 ? -10.043 -6.820 15.109 1.00 94.75 88 SER A O 1
ATOM 704 N N . LEU A 1 89 ? -10.287 -5.021 16.439 1.00 94.50 89 LEU A N 1
ATOM 705 C CA . LEU A 1 89 ? -11.589 -4.606 15.918 1.00 94.50 89 LEU A CA 1
ATOM 706 C C . LEU A 1 89 ? -11.468 -3.810 14.611 1.00 94.50 89 LEU A C 1
ATOM 708 O O . LEU A 1 89 ? -12.395 -3.839 13.805 1.00 94.50 89 LEU A O 1
ATOM 712 N N . CYS A 1 90 ? -10.320 -3.168 14.376 1.00 94.50 90 CYS A N 1
ATOM 713 C CA . CYS A 1 90 ? -9.990 -2.437 13.145 1.00 94.50 90 CYS A CA 1
ATOM 714 C C . CYS A 1 90 ? -9.095 -3.264 12.202 1.00 94.50 90 CYS A C 1
ATOM 716 O O . CYS A 1 90 ? -8.253 -2.726 11.480 1.00 94.50 90 CYS A O 1
ATOM 718 N N . LYS A 1 91 ? -9.186 -4.600 12.269 1.00 94.94 91 LYS A N 1
ATOM 719 C CA . LYS A 1 91 ? -8.269 -5.518 11.572 1.00 94.94 91 LYS A CA 1
ATOM 720 C C . LYS A 1 91 ? -8.300 -5.378 10.046 1.00 94.94 91 LYS A C 1
ATOM 722 O O . LYS A 1 91 ? -7.263 -5.565 9.414 1.00 94.94 91 LYS A O 1
ATOM 727 N N . ASP A 1 92 ? -9.458 -5.061 9.472 1.00 94.31 92 ASP A N 1
ATOM 728 C CA . ASP A 1 92 ? -9.638 -4.997 8.021 1.00 94.31 92 ASP A CA 1
ATOM 729 C C . ASP A 1 92 ? -8.977 -3.719 7.480 1.00 94.31 92 ASP A C 1
ATOM 731 O O . ASP A 1 92 ? -8.185 -3.772 6.542 1.00 94.31 92 ASP A O 1
ATOM 735 N N . GLU A 1 93 ? -9.185 -2.586 8.151 1.00 95.38 93 GLU A N 1
ATOM 736 C CA . GLU A 1 93 ? -8.526 -1.315 7.844 1.00 95.38 93 GLU A CA 1
ATOM 737 C C . GLU A 1 93 ? -7.009 -1.413 8.065 1.00 95.38 93 GLU A C 1
ATOM 739 O O . GLU A 1 93 ? -6.216 -0.996 7.218 1.00 95.38 93 GLU A O 1
ATOM 744 N N . ASN A 1 94 ? -6.590 -2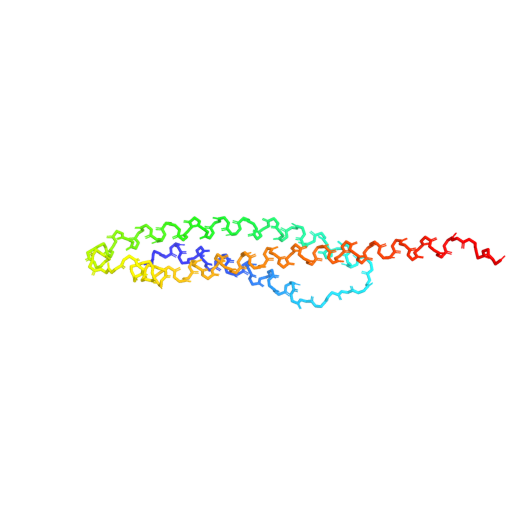.046 9.167 1.00 95.94 94 ASN A N 1
ATOM 745 C CA . ASN A 1 94 ? -5.184 -2.335 9.447 1.00 95.94 94 ASN A CA 1
ATOM 746 C C . ASN A 1 94 ? -4.530 -3.163 8.331 1.00 95.94 94 ASN A C 1
ATOM 748 O O . ASN A 1 94 ? -3.382 -2.908 7.964 1.00 95.94 94 ASN A O 1
ATOM 752 N N . TYR A 1 95 ? -5.236 -4.156 7.790 1.00 97.31 95 TYR A N 1
ATOM 753 C CA . TYR A 1 95 ? -4.730 -4.969 6.690 1.00 97.31 95 TYR A CA 1
ATOM 754 C C . TYR A 1 95 ? -4.475 -4.125 5.433 1.00 97.31 95 TYR A C 1
ATOM 756 O O . TYR A 1 95 ? -3.377 -4.197 4.879 1.00 97.31 95 TYR A O 1
ATOM 764 N N . ILE A 1 96 ? -5.426 -3.271 5.037 1.00 98.12 96 ILE A N 1
ATOM 765 C CA . ILE A 1 96 ? -5.278 -2.403 3.857 1.00 98.12 96 ILE A CA 1
ATOM 766 C C . ILE A 1 96 ? -4.141 -1.391 4.036 1.00 98.12 96 ILE A C 1
ATOM 768 O O . ILE A 1 96 ? -3.329 -1.237 3.126 1.00 98.12 96 ILE A O 1
ATOM 772 N N . VAL A 1 97 ? -4.019 -0.753 5.208 1.00 98.31 97 VAL A N 1
ATOM 773 C CA . VAL A 1 97 ? -2.909 0.176 5.505 1.00 98.31 97 VAL A CA 1
ATOM 774 C C . VAL A 1 97 ? -1.559 -0.515 5.318 1.00 98.31 97 VAL A C 1
ATOM 776 O O . VAL A 1 97 ? -0.696 -0.020 4.593 1.00 98.31 97 VAL A O 1
ATOM 779 N N . ASN A 1 98 ? -1.387 -1.681 5.942 1.00 98.38 98 ASN A N 1
ATOM 780 C CA . ASN A 1 98 ? -0.130 -2.420 5.879 1.00 98.38 98 ASN A CA 1
ATOM 781 C C . ASN A 1 98 ? 0.182 -2.900 4.456 1.00 98.38 98 ASN A C 1
ATOM 783 O O . ASN A 1 98 ? 1.342 -2.898 4.042 1.00 98.38 98 ASN A O 1
ATOM 787 N N . TRP A 1 99 ? -0.835 -3.323 3.705 1.00 98.56 99 TRP A N 1
ATOM 788 C CA . TRP A 1 99 ? -0.653 -3.781 2.333 1.00 98.56 99 TRP A CA 1
ATOM 789 C C . TRP A 1 99 ? -0.275 -2.631 1.398 1.00 98.56 99 TRP A C 1
ATOM 791 O O . TRP A 1 99 ? 0.726 -2.736 0.689 1.00 98.56 99 TRP A O 1
ATOM 801 N N . ALA A 1 100 ? -0.992 -1.507 1.464 1.00 98.69 100 ALA A N 1
ATOM 802 C CA . ALA A 1 100 ? -0.687 -0.315 0.680 1.00 98.69 100 ALA A CA 1
ATOM 803 C C . ALA A 1 100 ? 0.727 0.208 0.961 1.00 98.69 100 ALA A C 1
ATOM 805 O O . ALA A 1 100 ? 1.464 0.526 0.028 1.00 98.69 100 ALA A O 1
ATOM 806 N N . GLU A 1 101 ? 1.146 0.235 2.230 1.00 98.69 101 GLU A N 1
ATOM 807 C CA . GLU A 1 101 ? 2.504 0.631 2.605 1.00 98.69 101 GLU A CA 1
ATOM 808 C C . GLU A 1 101 ? 3.564 -0.317 2.027 1.00 98.69 101 GLU A C 1
ATOM 810 O O . GLU A 1 101 ? 4.580 0.138 1.496 1.00 98.69 101 GLU A O 1
ATOM 815 N N . ARG A 1 102 ? 3.338 -1.634 2.093 1.00 98.62 102 ARG A N 1
ATOM 816 C CA . ARG A 1 102 ? 4.269 -2.614 1.517 1.00 98.62 102 ARG A CA 1
ATOM 817 C C . ARG A 1 102 ? 4.365 -2.481 0.004 1.00 98.62 102 ARG A C 1
ATOM 819 O O . ARG A 1 102 ? 5.477 -2.425 -0.510 1.00 98.62 102 ARG A O 1
ATOM 826 N N . LEU A 1 103 ? 3.236 -2.377 -0.695 1.00 98.69 103 LEU A N 1
ATOM 827 C CA . LEU A 1 103 ? 3.221 -2.207 -2.147 1.00 98.69 103 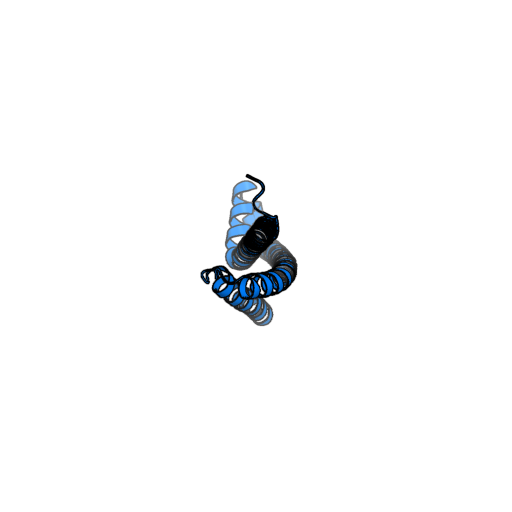LEU A CA 1
ATOM 828 C C . LEU A 1 103 ? 3.876 -0.898 -2.585 1.00 98.69 103 LEU A C 1
ATOM 830 O O . LEU A 1 103 ? 4.620 -0.895 -3.562 1.00 98.69 103 LEU A O 1
ATOM 834 N N . ASN A 1 104 ? 3.687 0.188 -1.837 1.00 98.62 104 ASN A N 1
ATOM 835 C CA . ASN A 1 104 ? 4.363 1.456 -2.099 1.00 98.62 104 ASN A CA 1
ATOM 836 C C . ASN A 1 104 ? 5.897 1.317 -2.042 1.00 98.62 104 ASN A C 1
ATOM 838 O O . ASN A 1 104 ? 6.611 1.758 -2.950 1.00 98.62 104 ASN A O 1
ATOM 842 N N . ARG A 1 105 ? 6.410 0.624 -1.015 1.00 98.62 105 ARG A N 1
ATOM 843 C CA . ARG A 1 105 ? 7.846 0.320 -0.894 1.00 98.62 105 ARG A CA 1
ATOM 844 C C . ARG A 1 105 ? 8.323 -0.595 -2.021 1.00 98.62 105 ARG A C 1
ATOM 846 O O . ARG A 1 105 ? 9.364 -0.324 -2.613 1.00 98.62 105 ARG A O 1
ATOM 853 N N . THR A 1 106 ? 7.557 -1.629 -2.369 1.00 98.50 106 THR A N 1
ATOM 854 C CA . THR A 1 106 ? 7.870 -2.514 -3.502 1.00 98.50 106 THR A CA 1
ATOM 855 C C . THR A 1 106 ? 7.972 -1.732 -4.808 1.00 98.50 106 THR A C 1
ATOM 857 O O . THR A 1 106 ? 8.958 -1.890 -5.523 1.00 98.50 106 THR A O 1
ATOM 860 N N . CYS A 1 107 ? 7.017 -0.838 -5.093 1.00 98.50 107 CYS A N 1
ATOM 861 C CA . CYS A 1 107 ? 7.047 0.004 -6.290 1.00 98.50 107 CYS A CA 1
ATOM 862 C C . CYS A 1 107 ? 8.306 0.879 -6.326 1.00 98.50 107 CYS A C 1
ATOM 864 O O . CYS A 1 107 ? 8.967 0.964 -7.358 1.00 98.50 107 CYS A O 1
ATOM 866 N N . THR A 1 108 ? 8.677 1.474 -5.186 1.00 98.50 108 THR A N 1
ATOM 867 C CA . THR A 1 108 ? 9.910 2.271 -5.056 1.00 98.50 108 THR A CA 1
ATOM 868 C C . THR A 1 108 ? 11.146 1.441 -5.401 1.00 98.50 108 THR A C 1
ATOM 870 O O . THR A 1 108 ? 11.934 1.827 -6.261 1.00 98.50 108 THR A O 1
ATOM 873 N N . HIS A 1 109 ? 11.293 0.267 -4.784 1.00 98.19 109 HIS A N 1
ATOM 874 C CA . HIS A 1 109 ? 12.458 -0.589 -5.005 1.00 98.19 109 HIS A CA 1
ATOM 875 C C . HIS A 1 109 ? 12.533 -1.135 -6.433 1.00 98.19 109 HIS A C 1
ATOM 877 O O . HIS A 1 109 ? 13.616 -1.184 -7.015 1.00 98.19 109 HIS A O 1
ATOM 883 N N . GLN A 1 110 ? 11.400 -1.514 -7.027 1.00 97.94 110 GLN A N 1
ATOM 884 C CA . GLN A 1 110 ? 11.378 -1.955 -8.421 1.00 97.94 110 GLN A CA 1
ATOM 885 C C . GLN A 1 110 ? 11.678 -0.808 -9.391 1.00 97.94 110 GLN A C 1
ATOM 887 O O . GLN A 1 110 ? 12.342 -1.030 -10.403 1.00 97.94 110 GLN A O 1
ATOM 892 N N . LEU A 1 111 ? 11.256 0.422 -9.083 1.00 97.88 111 LEU A N 1
ATOM 893 C CA . LEU A 1 111 ? 11.592 1.595 -9.889 1.00 97.88 111 LEU A CA 1
ATOM 894 C C . LEU A 1 111 ? 13.100 1.885 -9.849 1.00 97.88 111 LEU A C 1
ATOM 896 O O . LEU A 1 111 ? 13.701 2.172 -10.885 1.00 97.88 111 LEU A O 1
ATOM 900 N N . ASP A 1 112 ? 13.733 1.752 -8.683 1.00 97.88 112 ASP A N 1
ATOM 901 C CA . ASP A 1 112 ? 15.189 1.882 -8.540 1.00 97.88 112 ASP A CA 1
ATOM 902 C C . ASP A 1 112 ? 15.953 0.767 -9.266 1.00 97.88 112 ASP A C 1
ATOM 904 O O . ASP A 1 112 ? 16.995 1.015 -9.885 1.00 97.88 112 ASP A O 1
ATOM 908 N N . TRP A 1 113 ? 15.410 -0.451 -9.267 1.00 96.69 113 TRP A N 1
ATOM 909 C CA . TRP A 1 113 ? 15.934 -1.539 -10.087 1.00 96.69 113 TRP A CA 1
ATOM 910 C C . TRP A 1 113 ? 15.851 -1.204 -11.583 1.00 96.69 113 TRP A C 1
ATOM 912 O O . TRP A 1 113 ? 16.866 -1.300 -12.272 1.00 96.69 113 TRP A O 1
ATOM 922 N N . CYS A 1 114 ? 14.707 -0.704 -12.074 1.00 97.19 114 CYS A N 1
ATOM 923 C CA . CYS A 1 114 ? 14.562 -0.279 -13.473 1.00 97.19 114 CYS A CA 1
ATOM 924 C C . CYS A 1 114 ? 15.606 0.790 -13.836 1.00 97.19 114 CYS A C 1
ATOM 926 O O . CYS A 1 114 ? 16.293 0.674 -14.849 1.00 97.19 114 CYS A O 1
ATOM 928 N N . ARG A 1 115 ? 15.802 1.798 -12.976 1.00 96.75 115 ARG A N 1
ATOM 929 C CA . ARG A 1 115 ? 16.837 2.834 -13.166 1.00 96.75 115 ARG A CA 1
ATOM 930 C C . ARG A 1 115 ? 18.244 2.242 -13.263 1.00 96.75 115 ARG A C 1
ATOM 932 O O . ARG A 1 115 ? 19.035 2.684 -14.094 1.00 96.75 115 ARG A O 1
ATOM 939 N N . SER A 1 116 ? 18.545 1.235 -12.447 1.00 96.44 116 SER A N 1
ATOM 940 C CA . SER A 1 116 ? 19.841 0.548 -12.451 1.00 96.44 116 SER A CA 1
ATOM 941 C C . SER A 1 116 ? 20.068 -0.235 -13.749 1.00 96.44 116 SER A C 1
ATOM 943 O O . SER A 1 116 ? 21.146 -0.149 -14.336 1.00 96.44 116 SER A O 1
ATOM 945 N N . VAL A 1 117 ? 19.042 -0.935 -14.246 1.00 95.75 117 VAL A N 1
ATOM 946 C CA . VAL A 1 117 ? 19.090 -1.655 -15.532 1.00 95.75 117 VAL A CA 1
ATOM 947 C C . VAL A 1 117 ? 19.305 -0.688 -16.698 1.00 95.75 117 VAL A C 1
ATOM 949 O O . VAL A 1 117 ? 20.186 -0.911 -17.527 1.00 95.75 117 VAL A O 1
ATOM 952 N N . LEU A 1 118 ? 18.575 0.431 -16.728 1.00 95.25 118 LEU A N 1
ATOM 953 C CA . LEU A 1 118 ? 18.747 1.461 -17.758 1.00 95.25 118 LEU A CA 1
ATOM 954 C C . LEU A 1 118 ? 20.140 2.103 -17.707 1.00 95.25 118 LEU A C 1
ATOM 956 O O . LEU A 1 118 ? 20.736 2.377 -18.750 1.00 95.25 118 LEU A O 1
ATOM 960 N N . SER A 1 119 ? 20.685 2.316 -16.506 1.00 96.00 119 SER A N 1
ATOM 961 C CA . SER A 1 119 ? 22.054 2.812 -16.336 1.00 96.00 119 SER A CA 1
ATOM 962 C C . SER A 1 119 ? 23.078 1.830 -16.903 1.00 96.00 119 SER A C 1
ATOM 964 O O . SER A 1 119 ? 23.938 2.241 -17.679 1.00 96.00 119 SER A O 1
ATOM 966 N N . LYS A 1 120 ? 22.950 0.536 -16.580 1.00 94.25 120 LYS A N 1
ATOM 967 C CA . LYS A 1 120 ? 23.810 -0.522 -17.127 1.00 94.25 120 LYS A CA 1
ATOM 968 C C . LYS A 1 120 ? 23.765 -0.534 -18.659 1.00 94.25 120 LYS A C 1
ATOM 970 O O . LYS A 1 120 ? 24.812 -0.470 -19.296 1.00 94.25 120 LYS A O 1
ATOM 975 N N . ALA A 1 121 ? 22.569 -0.539 -19.248 1.00 93.12 121 ALA A N 1
ATOM 976 C CA . ALA A 1 121 ? 22.397 -0.534 -20.701 1.00 93.12 121 ALA A CA 1
ATOM 977 C C . ALA A 1 121 ? 23.061 0.683 -21.370 1.00 93.12 121 ALA A C 1
ATOM 979 O O . ALA A 1 121 ? 23.709 0.568 -22.412 1.00 93.12 121 ALA A O 1
ATOM 980 N N . LYS A 1 122 ? 22.947 1.863 -20.747 1.00 92.06 122 LYS A N 1
ATOM 981 C CA . LYS A 1 122 ? 23.598 3.087 -21.227 1.00 92.06 122 LYS A CA 1
ATOM 982 C C . LYS A 1 122 ? 25.126 2.979 -21.198 1.00 92.06 122 LYS A C 1
ATOM 984 O O . LYS A 1 122 ? 25.784 3.450 -22.128 1.00 92.06 122 LYS A O 1
ATOM 989 N N . GLU A 1 123 ? 25.695 2.387 -20.151 1.00 93.44 123 GLU A N 1
ATOM 990 C CA . GLU A 1 123 ? 27.142 2.161 -20.054 1.00 93.44 123 GLU A CA 1
ATOM 991 C C . GLU A 1 123 ? 27.636 1.138 -21.081 1.00 93.44 123 GLU A C 1
ATOM 993 O O . GLU A 1 123 ? 28.651 1.377 -21.736 1.00 93.44 123 GLU A O 1
ATOM 998 N N . GLU A 1 124 ? 26.896 0.050 -21.299 1.00 91.88 124 GLU A N 1
ATOM 999 C CA . GLU A 1 124 ? 27.216 -0.952 -22.323 1.00 91.88 124 GLU A CA 1
ATOM 1000 C C . GLU A 1 124 ? 27.237 -0.335 -23.729 1.00 91.88 124 GLU A C 1
ATOM 1002 O O . GLU A 1 124 ? 28.215 -0.503 -24.460 1.00 91.88 124 GLU A O 1
ATOM 1007 N N . MET A 1 125 ? 26.230 0.475 -24.083 1.00 89.94 125 MET A N 1
ATOM 1008 C CA . MET A 1 125 ? 26.218 1.200 -25.361 1.00 89.94 125 MET A CA 1
ATOM 1009 C C . MET A 1 125 ? 27.386 2.182 -25.490 1.00 89.94 125 MET A C 1
ATOM 1011 O O . MET A 1 125 ? 27.956 2.336 -26.571 1.00 89.94 125 MET A O 1
ATOM 1015 N N . ARG A 1 126 ? 27.767 2.863 -24.404 1.00 91.31 126 ARG A N 1
ATOM 1016 C CA . ARG A 1 126 ? 28.919 3.773 -24.416 1.00 91.31 126 ARG A CA 1
ATOM 1017 C C . ARG A 1 126 ? 30.221 3.018 -24.675 1.00 91.31 126 ARG A C 1
ATOM 1019 O O . ARG A 1 126 ? 31.022 3.485 -25.476 1.00 91.31 126 ARG A O 1
ATOM 1026 N N . ASN A 1 127 ? 30.411 1.867 -24.035 1.00 89.19 127 ASN A N 1
ATOM 1027 C CA . ASN A 1 127 ? 31.621 1.058 -24.172 1.00 89.19 127 ASN A CA 1
ATOM 1028 C C . ASN A 1 127 ? 31.757 0.449 -25.572 1.00 89.19 127 ASN A C 1
ATOM 1030 O O . ASN A 1 127 ? 32.860 0.415 -26.107 1.00 89.19 127 ASN A O 1
ATOM 1034 N N . LEU A 1 128 ? 30.647 0.035 -26.191 1.00 85.12 128 LEU A N 1
ATOM 1035 C CA . LEU A 1 128 ? 30.635 -0.463 -27.573 1.00 85.12 128 LEU A CA 1
ATOM 1036 C C . LEU A 1 128 ? 31.000 0.617 -28.606 1.00 85.12 128 LEU A C 1
ATOM 1038 O O . LEU A 1 128 ? 31.549 0.300 -29.657 1.00 85.12 128 LEU A O 1
ATOM 1042 N N . ASN A 1 129 ? 30.710 1.885 -28.305 1.00 75.94 129 ASN A N 1
ATOM 1043 C CA . ASN A 1 129 ? 30.979 3.021 -29.189 1.00 75.94 129 ASN A CA 1
ATOM 1044 C C . ASN A 1 129 ? 32.383 3.632 -29.014 1.00 75.94 129 ASN A C 1
ATOM 1046 O O . ASN A 1 129 ? 32.741 4.551 -29.752 1.00 75.94 129 ASN A O 1
ATOM 1050 N N . LEU A 1 130 ? 33.185 3.158 -28.054 1.00 66.62 130 LEU A N 1
ATOM 1051 C CA . LEU A 1 130 ? 34.584 3.563 -27.930 1.00 66.62 130 LEU A CA 1
ATOM 1052 C C . LEU A 1 130 ? 35.437 2.717 -28.889 1.00 66.62 130 LEU A C 1
ATOM 1054 O O . LEU A 1 130 ? 35.322 1.491 -28.875 1.00 66.62 130 LEU A O 1
ATOM 1058 N N . PRO A 1 131 ? 36.310 3.320 -29.721 1.00 60.03 131 PRO A N 1
ATOM 1059 C CA . PRO A 1 131 ? 37.255 2.534 -30.500 1.00 60.03 131 PRO A CA 1
ATOM 1060 C C . PRO A 1 131 ? 38.109 1.705 -29.535 1.00 60.03 131 PRO A C 1
ATOM 1062 O O . PRO A 1 131 ? 38.613 2.236 -28.546 1.00 60.03 131 PRO A O 1
ATOM 1065 N N . ASN A 1 132 ? 38.259 0.406 -29.815 1.00 58.62 132 ASN A N 1
ATOM 1066 C CA . ASN A 1 132 ? 39.167 -0.479 -29.086 1.00 58.62 132 ASN A CA 1
ATOM 1067 C C . ASN A 1 132 ? 40.606 0.025 -29.270 1.00 58.62 132 ASN A C 1
ATOM 1069 O O . ASN A 1 132 ? 41.310 -0.411 -30.181 1.00 58.62 132 ASN A O 1
ATOM 1073 N N . VAL A 1 133 ? 41.039 0.965 -28.432 1.00 55.69 133 VAL A N 1
ATOM 1074 C CA . VAL A 1 133 ? 42.439 1.376 -28.356 1.00 55.69 133 VAL A CA 1
ATOM 1075 C C . VAL A 1 133 ? 43.157 0.295 -27.554 1.00 55.69 133 VAL A C 1
ATOM 1077 O O . VAL A 1 133 ? 43.079 0.265 -26.327 1.00 55.69 133 VAL A O 1
ATOM 1080 N N . LYS A 1 134 ? 43.763 -0.651 -28.278 1.00 47.16 134 LYS A N 1
ATOM 1081 C CA . LYS A 1 134 ? 44.834 -1.500 -27.751 1.00 47.16 134 LYS A CA 1
ATOM 1082 C C . LYS A 1 134 ? 46.135 -0.714 -27.703 1.00 47.16 134 LYS A C 1
ATOM 1084 O O . LYS A 1 134 ? 46.364 0.070 -28.651 1.00 47.16 134 LYS A O 1
#

pLDDT: mean 92.89, std 9.74, range [47.16, 98.69]

Foldseek 3Di:
DDPVLVVVLVVLVVVLVVLVVLLPDDQDLDLVSLVVSLVVLVVLLVVLVVQLVVLVVSLVVQLVVVCVVCVVVLVVDDVVVSVVVSCVSSVSSVVSNVSSVVSSVSSVVSSVVSVVSNVVVVVVVVVVPDPPPD

Organism: Weeksella virosa (strain ATCC 43766 / DSM 16922 / JCM 21250 / CCUG 30538 / CDC 9751 / IAM 14551 / NBRC 16016 / NCTC 11634 / CL345/78) (NCBI:txid865938)

Radius of gyration: 22.27 Å; chains: 1; bounding box: 68×19×63 Å